Protein AF-A0A0L7LNI3-F1 (afdb_monomer_lite)

Sequence (157 aa):
MYLERPRLQLHGCYISKTSYLRHGETGFQDQFYRPWFLVQYYRYLRFFPEGLVMMLTTPDEPGVSVGQLKSRNMKPGQGAMIGHYRLRGDKVMIVMKKNNAEKKSTQVGNSRFRSRRREPEPQDREQTFHIVSSVCKSAYLLMRWQVQWTGSKHSTL

Organism: Operophtera brumata (NCBI:txid104452)

Structure (mmCIF, N/CA/C/O backbone):
data_AF-A0A0L7LNI3-F1
#
_entry.id   AF-A0A0L7LNI3-F1
#
loop_
_atom_site.group_PDB
_atom_site.id
_atom_site.type_symbol
_atom_site.label_atom_id
_atom_site.label_alt_id
_atom_site.label_comp_id
_atom_site.labe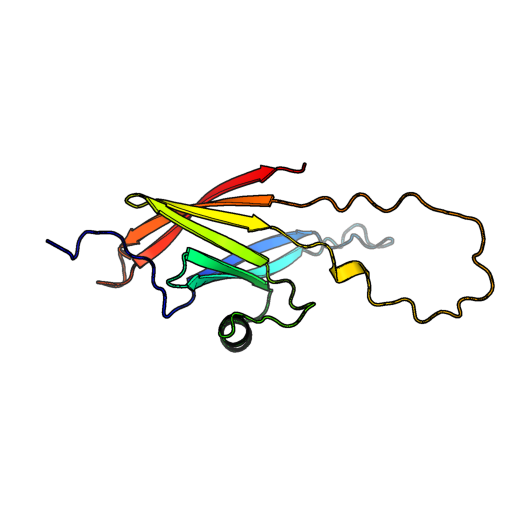l_asym_id
_atom_site.label_entity_id
_atom_site.label_seq_id
_atom_site.pdbx_PDB_ins_code
_atom_site.Cartn_x
_atom_site.Cartn_y
_atom_site.Cartn_z
_atom_site.occupancy
_atom_site.B_iso_or_equiv
_atom_site.auth_seq_id
_atom_site.auth_comp_id
_atom_site.auth_asym_id
_atom_site.auth_atom_id
_atom_site.pdbx_PDB_model_num
ATOM 1 N N . MET A 1 1 ? -17.626 -11.581 25.934 1.00 51.28 1 MET A N 1
ATOM 2 C CA . MET A 1 1 ? -17.410 -12.177 24.593 1.00 51.28 1 MET A CA 1
ATOM 3 C C . MET A 1 1 ? -17.173 -11.082 23.533 1.00 51.28 1 MET A C 1
ATOM 5 O O . MET A 1 1 ? -18.067 -10.737 22.777 1.00 51.28 1 MET A O 1
ATOM 9 N N . TYR A 1 2 ? -15.976 -10.478 23.500 1.00 56.97 2 TYR A N 1
ATOM 10 C CA . TYR A 1 2 ? -15.572 -9.445 22.513 1.00 56.97 2 TYR A CA 1
ATOM 11 C C . TYR A 1 2 ? -14.319 -9.844 21.705 1.00 56.97 2 TYR A C 1
ATOM 13 O O . TYR A 1 2 ? -14.001 -9.198 20.706 1.00 56.97 2 TYR A O 1
ATOM 21 N N . LEU A 1 3 ? -13.628 -10.904 22.141 1.00 57.28 3 LEU A N 1
ATOM 22 C CA . LEU A 1 3 ? -12.372 -11.428 21.587 1.00 57.28 3 LEU A CA 1
ATOM 23 C C . LEU A 1 3 ? -12.564 -12.273 20.316 1.00 57.28 3 LEU A C 1
ATOM 25 O O . LEU A 1 3 ? -11.597 -12.579 19.621 1.00 57.28 3 LEU A O 1
ATOM 29 N N . GLU A 1 4 ? -13.794 -12.683 20.018 1.00 64.62 4 GLU A N 1
ATOM 30 C CA . GLU A 1 4 ? -14.117 -13.526 18.859 1.00 64.62 4 GLU A CA 1
ATOM 31 C C . GLU A 1 4 ? -14.597 -12.727 17.652 1.00 64.62 4 GLU A C 1
ATOM 33 O O . GLU A 1 4 ? -14.584 -13.240 16.538 1.00 64.62 4 GLU A O 1
ATOM 38 N N . ARG A 1 5 ? -14.968 -11.455 17.843 1.00 71.75 5 ARG A N 1
ATOM 39 C CA . ARG A 1 5 ? -15.399 -10.613 16.729 1.00 71.75 5 ARG A CA 1
ATOM 40 C C . ARG A 1 5 ? -14.188 -10.229 15.871 1.00 71.75 5 ARG A C 1
ATOM 42 O O . ARG A 1 5 ? -13.263 -9.632 16.429 1.00 71.75 5 ARG A O 1
ATOM 49 N N . PRO A 1 6 ? -14.196 -10.511 14.558 1.00 76.06 6 PRO A N 1
ATOM 50 C CA . PRO A 1 6 ? -13.141 -10.098 13.639 1.00 76.06 6 PRO A CA 1
ATOM 51 C C . PRO A 1 6 ? -12.988 -8.581 13.615 1.00 76.06 6 PRO A C 1
ATOM 53 O O . PRO A 1 6 ? -13.971 -7.840 13.589 1.00 76.06 6 PRO A O 1
ATOM 56 N N . ARG A 1 7 ? -11.737 -8.112 13.656 1.00 81.50 7 ARG A N 1
ATOM 57 C CA . ARG A 1 7 ? -11.402 -6.683 13.658 1.00 81.50 7 ARG A CA 1
ATOM 58 C C . ARG A 1 7 ? -10.325 -6.391 12.631 1.00 81.50 7 ARG A C 1
ATOM 60 O O . ARG A 1 7 ? -9.339 -7.114 12.526 1.00 81.50 7 ARG A O 1
ATOM 67 N N . LEU A 1 8 ? -10.504 -5.286 11.920 1.00 86.69 8 LEU A N 1
ATOM 68 C CA . LEU A 1 8 ? -9.460 -4.708 11.088 1.00 86.69 8 LEU A CA 1
ATOM 69 C C . LEU A 1 8 ? -8.469 -3.929 11.955 1.00 86.69 8 LEU A C 1
ATOM 71 O O . LEU A 1 8 ? -8.857 -3.203 12.871 1.00 86.69 8 LEU A O 1
ATOM 75 N N . GLN A 1 9 ? -7.185 -4.051 11.639 1.00 86.19 9 GLN A N 1
ATOM 76 C CA . GLN A 1 9 ? -6.133 -3.257 12.251 1.00 86.19 9 GLN A CA 1
ATOM 77 C C . GLN A 1 9 ? -6.054 -1.894 11.554 1.00 86.19 9 GLN A C 1
ATOM 79 O O . GLN A 1 9 ? -5.529 -1.778 10.450 1.00 86.19 9 GLN A O 1
ATOM 84 N N . LEU A 1 10 ? -6.571 -0.860 12.221 1.00 88.94 10 LEU A N 1
ATOM 85 C CA . LEU A 1 10 ? -6.610 0.513 11.697 1.00 88.94 10 LEU A CA 1
ATOM 86 C C . LEU A 1 10 ? -5.302 1.288 11.930 1.00 88.94 10 LEU A C 1
ATOM 88 O O . LEU A 1 10 ? -4.966 2.209 11.194 1.00 88.94 10 LEU A O 1
ATOM 92 N N . HIS A 1 11 ? -4.528 0.898 12.946 1.00 86.69 11 HIS A N 1
ATOM 93 C CA . HIS A 1 11 ? -3.248 1.534 13.288 1.00 86.69 11 HIS A CA 1
ATOM 94 C C . HIS A 1 11 ? -2.043 0.906 12.569 1.00 86.69 11 HIS A C 1
ATOM 96 O O . HIS A 1 11 ? -0.899 1.157 12.939 1.00 86.69 11 HIS A O 1
ATOM 102 N N . GLY A 1 12 ? -2.275 0.060 11.565 1.00 88.50 12 GLY A N 1
ATOM 103 C CA . GLY A 1 12 ? -1.224 -0.684 10.877 1.00 88.50 12 GLY A CA 1
ATOM 104 C C . GLY A 1 12 ? -1.434 -0.770 9.375 1.00 88.50 12 GLY A C 1
ATOM 105 O O . GLY A 1 12 ? -2.341 -0.162 8.813 1.00 88.50 12 GLY A O 1
ATOM 106 N N . CYS A 1 13 ? -0.568 -1.545 8.733 1.00 90.12 13 CYS A N 1
ATOM 107 C CA . CYS A 1 13 ? -0.654 -1.852 7.317 1.00 90.12 13 CYS A CA 1
ATOM 108 C C . CYS A 1 13 ? -0.580 -3.367 7.132 1.00 90.12 13 CYS A C 1
ATOM 110 O O . CYS A 1 13 ? 0.263 -4.034 7.731 1.00 90.12 13 CYS A O 1
ATOM 112 N N . TYR A 1 14 ? -1.478 -3.896 6.311 1.00 92.00 14 TYR A N 1
ATOM 113 C CA . TYR A 1 14 ? -1.440 -5.271 5.848 1.00 92.00 14 TYR A CA 1
ATOM 114 C C . TYR A 1 14 ? -0.505 -5.358 4.652 1.00 92.00 14 TYR A C 1
ATOM 116 O O . TYR A 1 14 ? -0.615 -4.561 3.722 1.00 92.00 14 TYR A O 1
ATOM 124 N N . ILE A 1 15 ? 0.401 -6.329 4.678 1.00 91.88 15 ILE A N 1
ATOM 125 C CA . ILE A 1 15 ? 1.422 -6.513 3.651 1.00 91.88 15 ILE A CA 1
ATOM 126 C C . ILE A 1 15 ? 1.254 -7.911 3.076 1.00 91.88 15 ILE A C 1
ATOM 128 O O . ILE A 1 15 ? 1.299 -8.898 3.806 1.00 91.88 15 ILE A O 1
ATOM 132 N N . SER A 1 16 ? 1.070 -7.987 1.764 1.00 91.25 16 SER A N 1
ATOM 133 C CA . SER A 1 16 ? 1.103 -9.234 1.011 1.00 91.25 16 SER A CA 1
ATOM 134 C C . SER A 1 16 ? 2.323 -9.223 0.102 1.00 91.25 16 SER A C 1
ATOM 136 O O . SER A 1 16 ? 2.448 -8.356 -0.761 1.00 91.25 16 SER A O 1
ATOM 138 N N . LYS A 1 17 ? 3.229 -10.179 0.308 1.00 91.56 17 LYS A N 1
ATOM 139 C CA . LYS A 1 17 ? 4.362 -10.439 -0.583 1.00 91.56 17 LYS A CA 1
ATOM 140 C C . LYS A 1 17 ? 3.908 -11.432 -1.646 1.00 91.56 17 LYS A C 1
ATOM 142 O O . LYS A 1 17 ? 3.387 -12.490 -1.310 1.00 91.56 17 LYS A O 1
ATOM 147 N N . THR A 1 18 ? 4.070 -11.086 -2.916 1.00 90.62 18 THR A N 1
ATOM 148 C CA . THR A 1 18 ? 3.756 -11.969 -4.045 1.00 90.62 18 THR A CA 1
ATOM 149 C C . THR A 1 18 ? 4.955 -12.021 -4.977 1.00 90.62 18 THR A C 1
ATOM 151 O O . THR A 1 18 ? 5.568 -10.993 -5.264 1.00 90.62 18 THR A O 1
ATOM 154 N N . SER A 1 19 ? 5.289 -13.212 -5.458 1.00 93.31 19 SER A N 1
ATOM 155 C CA . SER A 1 19 ? 6.300 -13.406 -6.489 1.00 93.31 19 SER A CA 1
ATOM 156 C C . SER A 1 19 ? 5.747 -14.257 -7.623 1.00 93.31 19 SER A C 1
ATOM 158 O O . SER A 1 19 ? 4.898 -15.122 -7.412 1.00 93.31 19 SER A O 1
ATOM 160 N N . TYR A 1 20 ? 6.207 -13.987 -8.837 1.00 93.19 20 TYR A N 1
ATOM 161 C CA . TYR A 1 20 ? 5.896 -14.785 -10.014 1.00 93.19 20 TYR A CA 1
ATOM 162 C C . TYR A 1 20 ? 7.107 -14.853 -10.936 1.00 93.19 20 TYR A C 1
ATOM 164 O O . TYR A 1 20 ? 7.980 -13.984 -10.924 1.00 93.19 20 TYR A O 1
ATOM 172 N N . LEU A 1 21 ? 7.152 -15.911 -11.736 1.00 94.50 21 LEU A N 1
ATOM 173 C CA . LEU A 1 21 ? 8.156 -16.084 -12.769 1.00 94.50 21 LEU A CA 1
ATOM 174 C C . LEU A 1 21 ? 7.653 -15.454 -14.070 1.00 94.50 21 LEU A C 1
ATOM 176 O O . LEU A 1 21 ? 6.541 -15.735 -14.516 1.00 94.50 21 LEU A O 1
ATOM 180 N N . ARG A 1 22 ? 8.474 -14.596 -14.673 1.00 91.75 22 ARG A N 1
ATOM 181 C CA . ARG A 1 22 ? 8.219 -13.959 -15.967 1.00 91.75 22 ARG A CA 1
ATOM 182 C C . ARG A 1 22 ? 9.292 -14.397 -16.957 1.00 91.75 22 ARG A C 1
ATOM 184 O O . ARG A 1 22 ? 10.477 -14.330 -16.643 1.00 91.75 22 ARG A O 1
ATOM 191 N N . HIS A 1 23 ? 8.891 -14.772 -18.164 1.00 90.38 23 HIS A N 1
ATOM 192 C CA . HIS A 1 23 ? 9.839 -14.965 -19.258 1.00 90.38 23 HIS A CA 1
ATOM 193 C C . HIS A 1 23 ? 10.473 -13.634 -19.669 1.00 90.38 23 HIS A C 1
ATOM 195 O O . HIS A 1 23 ? 9.779 -12.623 -19.809 1.00 90.38 23 HIS A O 1
ATOM 201 N N . GLY A 1 24 ? 11.790 -13.634 -19.845 1.00 86.12 24 GLY A N 1
ATOM 202 C CA . GLY A 1 24 ? 12.487 -12.515 -20.454 1.00 86.12 24 GLY A CA 1
ATOM 203 C C . GLY A 1 24 ? 12.298 -12.471 -21.966 1.00 86.12 24 GLY A C 1
ATOM 204 O O . GLY A 1 24 ? 11.762 -13.396 -22.574 1.00 86.12 24 GLY A O 1
ATOM 205 N N . GLU A 1 25 ? 12.716 -11.361 -22.563 1.00 83.12 25 GLU A N 1
ATOM 206 C CA . GLU A 1 25 ? 12.654 -11.185 -24.011 1.00 83.12 25 GLU A CA 1
ATOM 207 C C . GLU A 1 25 ? 13.667 -12.110 -24.686 1.00 83.12 25 GLU A C 1
ATOM 209 O O . GLU A 1 25 ? 14.825 -12.200 -24.272 1.00 83.12 25 GLU A O 1
ATOM 214 N N . THR A 1 26 ? 13.219 -12.827 -25.714 1.00 79.50 26 THR A N 1
ATOM 215 C CA . THR A 1 26 ? 14.095 -13.658 -26.537 1.00 79.50 26 THR A CA 1
ATOM 216 C C . THR A 1 26 ? 14.952 -12.750 -27.408 1.00 79.50 26 THR A C 1
ATOM 218 O O . THR A 1 26 ? 14.415 -11.925 -28.150 1.00 79.50 26 THR A O 1
ATOM 221 N N . GLY A 1 27 ? 16.275 -12.893 -27.324 1.00 73.56 27 GLY A N 1
ATOM 222 C CA . GLY A 1 27 ? 17.192 -12.150 -28.183 1.00 73.56 27 GLY A CA 1
ATOM 223 C C . GLY A 1 27 ? 16.976 -12.501 -2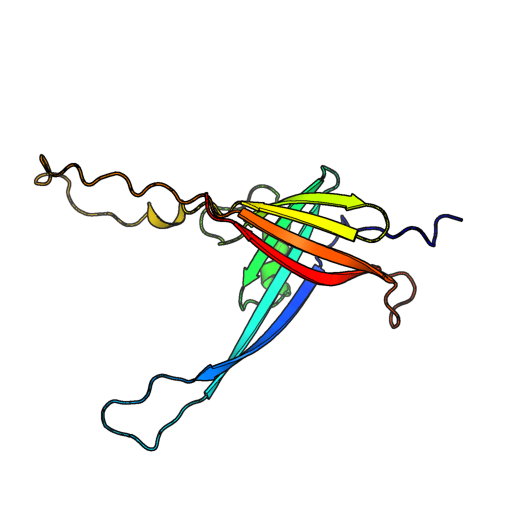9.657 1.00 73.56 27 GLY A C 1
ATOM 224 O O . GLY A 1 27 ? 16.683 -13.644 -29.993 1.00 73.56 27 GLY A O 1
ATOM 225 N N . PHE A 1 28 ? 17.139 -11.522 -30.551 1.00 70.75 28 PHE A N 1
ATOM 226 C CA . PHE A 1 28 ? 16.926 -11.712 -31.994 1.00 70.75 28 PHE A CA 1
ATOM 227 C C . PHE A 1 28 ? 17.914 -12.712 -32.631 1.00 70.75 28 PHE A C 1
ATOM 229 O O . PHE A 1 28 ? 17.598 -13.328 -33.644 1.00 70.75 28 PHE A O 1
ATOM 236 N N . GLN A 1 29 ? 19.103 -12.885 -32.040 1.00 75.88 29 GLN A N 1
ATOM 237 C CA . GLN A 1 29 ? 20.173 -13.744 -32.570 1.00 75.88 29 GLN A CA 1
ATOM 238 C C . GLN A 1 29 ? 20.375 -15.052 -31.791 1.00 75.88 29 GLN A C 1
ATOM 240 O O . GLN A 1 29 ? 20.879 -16.014 -32.363 1.00 75.88 29 GLN A O 1
ATOM 245 N N . ASP A 1 30 ? 19.971 -15.118 -30.519 1.00 77.94 30 ASP A N 1
ATOM 246 C CA . ASP A 1 30 ? 20.219 -16.278 -29.658 1.00 77.94 30 ASP A CA 1
ATOM 247 C C . ASP A 1 30 ? 18.899 -16.968 -29.283 1.00 77.94 30 ASP A C 1
ATOM 249 O O . ASP A 1 30 ? 18.193 -16.563 -28.359 1.00 77.94 30 ASP A O 1
ATOM 253 N N . GLN A 1 31 ? 18.550 -18.014 -30.039 1.00 74.12 31 GLN A N 1
ATOM 254 C CA . GLN A 1 31 ? 17.322 -18.798 -29.843 1.00 74.12 31 GLN A CA 1
ATOM 255 C C . GLN A 1 31 ? 17.392 -19.746 -28.629 1.00 74.12 31 GLN A C 1
ATOM 257 O O . GLN A 1 31 ? 16.361 -20.276 -28.194 1.00 74.12 31 GLN A O 1
ATOM 262 N N . PHE A 1 32 ? 18.591 -19.971 -28.080 1.00 79.94 32 PHE A N 1
ATOM 263 C CA . PHE A 1 32 ? 18.814 -20.851 -26.932 1.00 79.94 32 PHE A CA 1
ATOM 264 C C . PHE A 1 32 ? 18.818 -20.084 -25.608 1.00 79.94 32 PHE A C 1
ATOM 266 O O . PHE A 1 32 ? 18.530 -20.664 -24.559 1.00 79.94 32 PHE A O 1
ATOM 273 N N . TYR A 1 33 ? 19.053 -18.773 -25.644 1.00 82.94 33 TYR A N 1
ATOM 274 C CA . TYR A 1 33 ? 18.961 -17.917 -24.470 1.00 82.94 33 TYR A CA 1
ATOM 275 C C . TYR A 1 33 ? 17.500 -17.632 -24.083 1.00 82.94 33 TYR A C 1
ATOM 277 O O . TYR A 1 33 ? 16.804 -16.817 -24.690 1.00 82.94 33 TYR A O 1
ATOM 285 N N . ARG A 1 34 ? 17.021 -18.318 -23.036 1.00 83.31 34 ARG A N 1
ATOM 286 C CA . ARG A 1 34 ? 15.660 -18.183 -22.484 1.00 83.31 34 ARG A CA 1
ATOM 287 C C . ARG A 1 34 ? 15.706 -17.707 -21.029 1.00 83.31 34 ARG A C 1
ATOM 289 O O . ARG A 1 34 ? 15.540 -18.524 -20.121 1.00 83.31 34 ARG A O 1
ATOM 296 N N . PRO A 1 35 ? 15.957 -16.411 -20.779 1.00 88.62 35 PRO A N 1
ATOM 297 C CA . PRO A 1 35 ? 16.033 -15.885 -19.423 1.00 88.62 35 PRO A CA 1
ATOM 298 C C . PRO A 1 35 ? 14.675 -15.971 -18.714 1.00 88.62 35 PRO A C 1
ATOM 300 O O . PRO A 1 35 ? 13.618 -15.745 -19.309 1.00 88.62 35 PRO A O 1
ATOM 303 N N . TRP A 1 36 ? 14.713 -16.261 -17.416 1.00 90.56 36 TRP A N 1
ATOM 304 C CA . TRP A 1 36 ? 13.559 -16.205 -16.524 1.00 90.56 36 TRP A CA 1
ATOM 305 C C . TRP A 1 36 ? 13.829 -15.192 -15.418 1.00 90.56 36 TRP A C 1
ATOM 307 O O . TRP A 1 36 ? 14.889 -15.203 -14.797 1.00 90.56 36 TRP A O 1
ATOM 317 N N . PHE A 1 37 ? 12.853 -14.332 -15.154 1.00 92.12 37 PHE A N 1
ATOM 318 C CA . PHE A 1 37 ? 12.912 -13.330 -14.102 1.00 92.12 37 PHE A CA 1
ATOM 319 C C . PHE A 1 37 ? 11.985 -13.723 -12.959 1.00 92.12 37 PHE A C 1
ATOM 321 O O . PHE A 1 37 ? 10.784 -13.908 -13.162 1.00 92.12 37 PHE A O 1
ATOM 328 N N . LEU A 1 38 ? 12.527 -13.803 -11.744 1.00 94.31 38 LEU A N 1
ATOM 329 C CA . LEU A 1 38 ? 11.717 -13.860 -10.534 1.00 94.31 38 LEU A CA 1
ATOM 330 C C . LEU A 1 38 ? 11.299 -12.436 -10.166 1.00 94.31 38 LEU A C 1
ATOM 332 O O . LEU A 1 38 ? 12.080 -11.670 -9.605 1.00 94.31 38 LEU A O 1
ATOM 336 N N . VAL A 1 39 ? 10.064 -12.075 -10.496 1.00 93.44 39 VAL A N 1
ATOM 337 C CA . VAL A 1 39 ? 9.499 -10.772 -10.156 1.00 93.44 39 VAL A CA 1
ATOM 338 C C . VAL A 1 39 ? 8.842 -10.875 -8.792 1.00 93.44 39 VAL A C 1
ATOM 340 O O . VAL A 1 39 ? 7.979 -11.723 -8.574 1.00 93.44 39 VAL A O 1
ATOM 343 N N . GLN A 1 40 ? 9.220 -9.988 -7.881 1.00 93.62 40 GLN A N 1
ATOM 344 C CA . GLN A 1 40 ? 8.639 -9.898 -6.549 1.00 93.62 40 GLN A CA 1
ATOM 345 C C . GLN A 1 40 ? 8.056 -8.506 -6.336 1.00 93.62 40 GLN A C 1
ATOM 347 O O . GLN A 1 40 ? 8.683 -7.502 -6.667 1.00 93.62 40 GLN A O 1
ATOM 352 N N . TYR A 1 41 ? 6.862 -8.449 -5.759 1.00 93.19 41 TYR A N 1
ATOM 353 C CA . TYR A 1 41 ? 6.250 -7.199 -5.343 1.00 93.19 41 TYR A CA 1
ATOM 354 C C . TYR A 1 41 ? 5.482 -7.350 -4.036 1.00 93.19 41 TYR A C 1
ATOM 356 O O . TYR A 1 41 ? 5.120 -8.446 -3.595 1.00 93.19 41 TYR A O 1
ATOM 364 N N . TYR A 1 42 ? 5.212 -6.205 -3.429 1.00 93.06 42 TYR A N 1
ATOM 365 C CA . TYR A 1 42 ? 4.446 -6.073 -2.211 1.00 93.06 42 TYR A CA 1
ATOM 366 C C . TYR A 1 42 ? 3.152 -5.317 -2.493 1.00 93.06 42 TYR A C 1
ATOM 368 O O . TYR A 1 42 ? 3.140 -4.278 -3.155 1.00 93.06 42 TYR A O 1
ATOM 376 N N . ARG A 1 43 ? 2.044 -5.841 -1.968 1.00 92.88 43 ARG A N 1
ATOM 377 C CA . ARG A 1 43 ? 0.756 -5.155 -1.925 1.00 92.88 43 ARG A CA 1
ATOM 378 C C . ARG A 1 43 ? 0.461 -4.745 -0.494 1.00 92.88 43 ARG A C 1
ATOM 380 O O . ARG A 1 43 ? 0.278 -5.587 0.384 1.00 92.88 43 ARG A O 1
ATOM 387 N N . TYR A 1 44 ? 0.391 -3.443 -0.292 1.00 92.44 44 TYR A N 1
ATOM 388 C CA . TYR A 1 44 ? 0.127 -2.805 0.982 1.00 92.44 44 TYR A CA 1
ATOM 389 C C . TYR A 1 44 ? -1.333 -2.362 1.043 1.00 92.44 44 TYR A C 1
ATOM 391 O O . TYR A 1 44 ? -1.825 -1.746 0.099 1.00 92.44 44 TYR A O 1
ATOM 399 N N . LEU A 1 45 ? -2.017 -2.651 2.149 1.00 92.69 45 LEU A N 1
ATOM 400 C CA . LEU A 1 45 ? -3.377 -2.198 2.442 1.00 92.69 45 LEU A CA 1
ATOM 401 C C . LEU A 1 45 ? -3.411 -1.501 3.800 1.00 92.69 45 LEU A C 1
ATOM 403 O O . LEU A 1 45 ? -2.991 -2.071 4.808 1.00 92.69 45 LEU A O 1
ATOM 407 N N . ARG A 1 46 ? -3.935 -0.278 3.850 1.00 92.44 46 ARG A N 1
ATOM 408 C CA . ARG A 1 46 ? -4.122 0.463 5.102 1.00 92.44 46 ARG A CA 1
ATOM 409 C C . ARG A 1 46 ? -5.565 0.899 5.258 1.00 92.44 46 ARG A C 1
ATOM 411 O O . ARG A 1 46 ? -6.092 1.585 4.388 1.00 92.44 46 ARG A O 1
ATOM 418 N N . PHE A 1 47 ? -6.165 0.525 6.381 1.00 92.94 47 PHE A N 1
ATOM 419 C CA . PHE A 1 47 ? -7.540 0.864 6.727 1.00 92.94 47 PHE A CA 1
ATOM 420 C C . PHE A 1 47 ? -7.576 2.051 7.685 1.00 92.94 47 PHE A C 1
ATOM 422 O O . PHE A 1 47 ? -6.776 2.129 8.613 1.00 92.94 47 PHE A O 1
ATOM 429 N N . PHE A 1 48 ? -8.539 2.943 7.485 1.00 91.75 48 PHE A N 1
ATOM 430 C CA . PHE A 1 48 ? -8.786 4.103 8.337 1.00 91.75 48 PHE A CA 1
ATOM 431 C C . PHE A 1 48 ? -10.148 3.973 9.034 1.00 91.75 48 PHE A C 1
ATOM 433 O O . PHE A 1 48 ? -11.057 3.343 8.488 1.00 91.75 48 PHE A O 1
ATOM 440 N N . PRO A 1 49 ? -10.333 4.565 10.225 1.00 91.06 49 PRO A N 1
ATOM 441 C CA . PRO A 1 49 ? -11.590 4.472 10.977 1.00 91.06 49 PRO A CA 1
ATOM 442 C C . PRO A 1 49 ? -12.810 5.030 10.228 1.00 91.06 49 PRO A C 1
ATOM 444 O O . PRO A 1 49 ? -13.923 4.577 10.460 1.00 91.06 49 PRO A O 1
ATOM 447 N N . GLU A 1 50 ? -12.604 5.943 9.278 1.00 89.88 50 GLU A N 1
ATOM 448 C CA . GLU A 1 50 ? -13.663 6.556 8.461 1.00 89.88 50 GLU A CA 1
ATOM 449 C C . GLU A 1 50 ? -14.261 5.621 7.390 1.00 89.88 50 GLU A C 1
ATOM 451 O O . GLU A 1 50 ? -15.116 6.033 6.611 1.00 89.88 50 GLU A O 1
ATOM 456 N N . GLY A 1 51 ? -13.796 4.372 7.290 1.00 91.19 51 GLY A N 1
ATOM 457 C CA . GLY A 1 51 ? -14.208 3.468 6.211 1.00 91.19 51 GLY A CA 1
ATOM 458 C C . GLY A 1 51 ? -13.415 3.662 4.914 1.00 91.19 51 GLY A C 1
ATOM 459 O O . GLY A 1 51 ? -13.839 3.195 3.860 1.00 91.19 51 GLY A O 1
ATOM 460 N N . LEU A 1 52 ? -12.265 4.339 4.974 1.00 91.88 52 LEU A N 1
ATOM 461 C CA . LEU A 1 52 ? -11.346 4.511 3.846 1.00 91.88 52 LEU A CA 1
ATOM 462 C C . LEU A 1 52 ? -10.246 3.463 3.849 1.00 91.88 52 LEU A C 1
ATOM 464 O O . LEU A 1 52 ? -9.782 3.023 4.903 1.00 91.88 52 LEU A O 1
ATOM 468 N N . VAL A 1 53 ? -9.792 3.100 2.660 1.00 92.12 53 VAL A N 1
ATOM 469 C CA . VAL A 1 53 ? -8.682 2.175 2.479 1.00 92.12 53 VAL A CA 1
ATOM 470 C C . VAL A 1 53 ? -7.751 2.673 1.386 1.00 92.12 53 VAL A C 1
ATOM 472 O O . VAL A 1 53 ? -8.183 3.184 0.355 1.00 92.12 53 VAL A O 1
ATOM 475 N N . MET A 1 54 ? -6.457 2.532 1.636 1.00 91.50 54 MET A N 1
ATOM 476 C CA . MET A 1 54 ? -5.405 2.847 0.680 1.00 91.50 54 MET A CA 1
ATOM 477 C C . MET A 1 54 ? -4.708 1.563 0.260 1.00 91.50 54 MET A C 1
ATOM 479 O O . MET A 1 54 ? -4.429 0.708 1.104 1.00 91.50 54 MET A O 1
ATOM 483 N N . MET A 1 55 ? -4.413 1.447 -1.033 1.00 91.19 55 MET A N 1
ATOM 484 C CA . MET A 1 55 ? -3.652 0.343 -1.601 1.00 91.19 55 MET A CA 1
ATOM 485 C C . MET A 1 55 ? -2.450 0.866 -2.370 1.00 91.19 55 MET A C 1
ATOM 487 O O . MET A 1 55 ? -2.613 1.684 -3.269 1.00 91.19 55 MET A O 1
ATOM 491 N N . LEU A 1 56 ? -1.274 0.308 -2.098 1.00 90.69 56 LEU A N 1
ATOM 492 C CA . LEU A 1 56 ? -0.068 0.519 -2.895 1.00 90.69 56 LEU A CA 1
ATOM 493 C C . LEU A 1 56 ? 0.479 -0.835 -3.340 1.00 90.69 56 LEU A C 1
ATOM 495 O O . LEU A 1 56 ? 0.594 -1.752 -2.529 1.00 90.69 56 LEU A O 1
ATOM 499 N N . THR A 1 57 ? 0.801 -0.965 -4.624 1.00 90.81 57 THR A N 1
ATOM 500 C CA . THR A 1 57 ? 1.520 -2.129 -5.156 1.00 90.81 57 THR A CA 1
ATOM 501 C C . THR A 1 57 ? 2.870 -1.645 -5.660 1.00 90.81 57 THR A C 1
ATOM 503 O O . THR A 1 57 ? 2.915 -0.878 -6.614 1.00 90.81 57 THR A O 1
ATOM 506 N N . THR A 1 58 ? 3.949 -2.061 -5.006 1.00 90.81 58 THR A N 1
ATOM 507 C CA . THR A 1 58 ? 5.318 -1.650 -5.347 1.00 90.81 58 THR A CA 1
ATOM 508 C C . THR A 1 58 ? 6.293 -2.811 -5.117 1.00 90.81 58 THR A C 1
ATOM 510 O O . THR A 1 58 ? 6.048 -3.632 -4.225 1.00 90.81 58 THR A O 1
ATOM 513 N N . PRO A 1 59 ? 7.379 -2.932 -5.902 1.00 92.44 59 PRO A N 1
ATOM 514 C CA . PRO A 1 59 ? 8.493 -3.820 -5.567 1.00 92.44 59 PRO A CA 1
ATOM 515 C C . PRO A 1 59 ? 9.252 -3.394 -4.299 1.00 92.44 59 PRO A C 1
ATOM 517 O O . PRO A 1 59 ? 9.987 -4.206 -3.743 1.00 92.44 59 PRO A O 1
ATOM 520 N N . ASP A 1 60 ? 9.059 -2.163 -3.819 1.00 92.19 60 ASP A N 1
ATOM 521 C CA . ASP A 1 60 ? 9.801 -1.611 -2.687 1.00 92.19 60 ASP A CA 1
ATOM 522 C C . ASP A 1 60 ? 9.478 -2.316 -1.361 1.00 92.19 60 ASP A C 1
ATOM 524 O O . ASP A 1 60 ? 8.313 -2.531 -0.992 1.00 92.19 60 ASP A O 1
ATOM 528 N N . GLU A 1 61 ? 10.535 -2.604 -0.601 1.00 91.06 61 GLU A N 1
ATOM 529 C CA . GLU A 1 61 ? 10.470 -3.228 0.719 1.00 91.06 61 GLU A CA 1
ATOM 530 C C . GLU A 1 61 ? 9.664 -2.386 1.738 1.00 91.06 61 GLU A C 1
ATOM 532 O O . GLU A 1 61 ? 9.594 -1.151 1.638 1.00 91.06 61 GLU A O 1
ATOM 537 N N . PRO A 1 62 ? 9.080 -3.016 2.779 1.00 90.12 62 PRO A N 1
ATOM 538 C CA . PRO A 1 62 ? 8.178 -2.349 3.722 1.00 90.12 62 PRO A CA 1
ATOM 539 C C . PRO A 1 62 ? 8.748 -1.111 4.413 1.00 90.12 62 PRO A C 1
ATOM 541 O O . PRO A 1 62 ? 7.992 -0.188 4.722 1.00 90.12 62 PRO A O 1
ATOM 544 N N . GLY A 1 63 ? 10.064 -1.074 4.644 1.00 89.62 63 GLY A N 1
ATOM 545 C CA . GLY A 1 63 ? 10.730 0.042 5.321 1.00 89.62 63 GLY A CA 1
ATOM 546 C C . GLY A 1 63 ? 10.511 1.388 4.626 1.00 89.62 63 GLY A C 1
ATOM 547 O O . GLY A 1 63 ? 10.316 2.399 5.299 1.00 89.62 63 GLY A O 1
ATOM 548 N N . VAL A 1 64 ? 10.461 1.395 3.292 1.00 88.88 64 VAL A N 1
ATOM 549 C CA . VAL A 1 64 ? 10.273 2.613 2.487 1.00 88.88 64 VAL A CA 1
ATOM 550 C C . VAL A 1 64 ? 8.786 2.858 2.203 1.00 88.88 64 VAL A C 1
ATOM 552 O O . VAL A 1 64 ? 8.301 3.989 2.281 1.00 88.88 64 VAL A O 1
ATOM 555 N N . SER A 1 65 ? 8.035 1.790 1.939 1.00 89.25 65 SER A N 1
ATOM 556 C CA . SER A 1 65 ? 6.655 1.855 1.439 1.00 89.25 65 SER A CA 1
ATOM 557 C C . SER A 1 65 ? 5.618 2.190 2.512 1.00 89.25 65 SER A C 1
ATOM 559 O O . SER A 1 65 ? 4.679 2.949 2.269 1.00 89.25 65 SER A O 1
ATOM 561 N N . VAL A 1 66 ? 5.777 1.673 3.737 1.00 89.06 66 VAL A N 1
ATOM 562 C CA . VAL A 1 66 ? 4.776 1.852 4.809 1.00 89.06 66 VAL A CA 1
ATOM 563 C C . VAL A 1 66 ? 4.645 3.322 5.221 1.00 89.06 66 VAL A C 1
ATOM 565 O O . VAL A 1 66 ? 3.553 3.774 5.578 1.00 89.06 66 VAL A O 1
ATOM 568 N N . GLY A 1 67 ? 5.738 4.087 5.143 1.00 87.19 67 GLY A N 1
ATOM 569 C CA . GLY A 1 67 ? 5.745 5.524 5.419 1.00 87.19 67 GLY A CA 1
ATOM 570 C C . GLY A 1 67 ? 4.863 6.320 4.456 1.00 87.19 67 GLY A C 1
ATOM 571 O O . GLY A 1 67 ? 4.155 7.228 4.891 1.00 87.19 67 GLY A O 1
ATOM 572 N N . GLN A 1 68 ? 4.836 5.931 3.180 1.00 84.88 68 GLN A N 1
ATOM 573 C CA . GLN A 1 68 ? 4.060 6.610 2.135 1.00 84.88 68 GLN A CA 1
ATOM 574 C C . GLN A 1 68 ? 2.550 6.494 2.372 1.00 84.88 68 GLN A C 1
ATOM 576 O O . GLN A 1 68 ? 1.795 7.407 2.058 1.00 84.88 68 GLN A O 1
ATOM 581 N N . LEU A 1 69 ? 2.121 5.406 3.012 1.00 85.69 69 LEU A N 1
ATOM 582 C CA . LEU A 1 69 ? 0.725 5.159 3.361 1.00 85.69 69 LEU A CA 1
ATOM 583 C C . LEU A 1 69 ? 0.313 5.783 4.701 1.00 85.69 69 LEU A C 1
ATOM 585 O O . LEU A 1 69 ? -0.794 5.535 5.165 1.00 85.69 69 LEU A O 1
ATOM 589 N N . LYS A 1 70 ? 1.179 6.541 5.389 1.00 84.56 70 LYS A N 1
ATOM 590 C CA . LYS A 1 70 ? 0.816 7.188 6.667 1.00 84.56 70 LYS A CA 1
ATOM 591 C C . LYS A 1 70 ? -0.155 8.340 6.498 1.00 84.56 70 LYS A C 1
ATOM 593 O O . LYS A 1 70 ? -1.084 8.458 7.293 1.00 84.56 70 LYS A O 1
ATOM 598 N N . SER A 1 71 ? 0.078 9.172 5.492 1.00 80.25 71 SER A N 1
ATOM 599 C CA . SER A 1 71 ? -0.775 10.313 5.195 1.00 80.25 71 SER A CA 1
ATOM 600 C C . SER A 1 71 ? -1.917 9.889 4.284 1.00 80.25 71 SER A C 1
ATOM 602 O O . SER A 1 71 ? -1.704 9.166 3.315 1.00 80.25 71 SER A O 1
ATOM 604 N N . ARG A 1 72 ? -3.119 10.399 4.560 1.00 75.12 72 ARG A N 1
ATOM 605 C CA . ARG A 1 72 ? -4.271 10.284 3.656 1.00 75.12 72 ARG A CA 1
ATOM 606 C C . ARG A 1 72 ? -4.060 11.074 2.359 1.00 75.12 72 ARG A C 1
ATOM 608 O O . ARG A 1 72 ? -4.584 10.703 1.314 1.00 75.12 72 ARG A O 1
ATOM 615 N N . ASN A 1 73 ? -3.267 12.141 2.435 1.00 69.62 73 ASN A N 1
ATOM 616 C CA . ASN A 1 73 ? -2.918 12.981 1.299 1.00 69.62 73 ASN A CA 1
ATOM 617 C C . ASN A 1 73 ? -1.669 12.401 0.646 1.00 69.62 73 ASN A C 1
ATOM 619 O O . ASN A 1 73 ? -0.544 12.733 1.033 1.00 69.62 73 ASN A O 1
ATOM 623 N N . MET A 1 74 ? -1.873 11.491 -0.302 1.00 67.44 74 MET A N 1
ATOM 624 C CA . MET A 1 74 ? -0.778 10.991 -1.122 1.00 67.44 74 MET A CA 1
ATOM 625 C C . MET A 1 74 ? -0.387 12.010 -2.175 1.00 67.44 74 MET A C 1
ATOM 627 O O . MET A 1 74 ? -1.227 12.736 -2.710 1.00 67.44 74 MET A O 1
ATOM 631 N N . LYS A 1 75 ? 0.909 12.050 -2.477 1.00 67.31 75 LYS A N 1
ATOM 632 C CA . LYS A 1 75 ? 1.403 12.873 -3.573 1.00 67.31 75 LYS A CA 1
ATOM 633 C C . LYS A 1 75 ? 0.883 12.281 -4.893 1.00 67.31 75 LYS A C 1
ATOM 635 O O . LYS A 1 75 ? 0.945 11.058 -5.057 1.00 67.31 75 LYS A O 1
ATOM 640 N N . PRO A 1 76 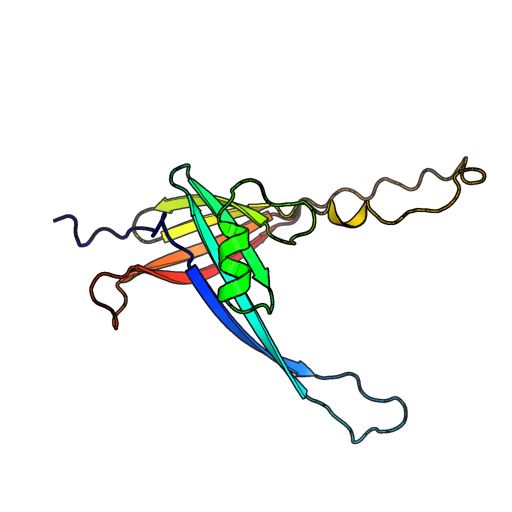? 0.388 13.110 -5.829 1.00 63.72 76 PRO A N 1
ATOM 641 C CA . PRO A 1 76 ? 0.068 12.653 -7.178 1.00 63.72 76 PRO A CA 1
ATOM 642 C C . PRO A 1 76 ? 1.275 11.925 -7.793 1.00 63.72 76 PRO A C 1
ATOM 644 O O . PRO A 1 76 ? 2.402 12.395 -7.643 1.00 63.72 76 PRO A O 1
ATOM 647 N N . GLY A 1 77 ? 1.054 10.780 -8.447 1.00 65.62 77 GLY A N 1
ATOM 648 C CA . GLY A 1 77 ? 2.114 10.005 -9.113 1.00 65.62 77 GLY A CA 1
ATOM 649 C C . GLY A 1 77 ? 2.755 8.882 -8.286 1.00 65.62 77 GLY A C 1
ATOM 650 O O . GLY A 1 77 ? 3.654 8.208 -8.773 1.00 65.62 77 GLY A O 1
ATOM 651 N N . GLN A 1 78 ? 2.320 8.656 -7.041 1.00 70.06 78 GLN A N 1
ATOM 652 C CA . GLN A 1 78 ? 2.803 7.530 -6.224 1.00 70.06 78 GLN A CA 1
ATOM 653 C C . GLN A 1 78 ? 2.093 6.193 -6.527 1.00 70.06 78 GLN A C 1
ATOM 655 O O . GLN A 1 78 ? 2.306 5.222 -5.804 1.00 70.06 78 GLN A O 1
ATOM 660 N N . GLY A 1 79 ? 1.227 6.119 -7.550 1.00 78.12 79 GLY A N 1
ATOM 661 C CA . GLY A 1 79 ? 0.600 4.873 -8.018 1.00 78.12 79 GLY A CA 1
ATOM 662 C C . GLY A 1 79 ? -0.357 4.181 -7.037 1.00 78.12 79 GLY A C 1
ATOM 663 O O . GLY A 1 79 ? -0.889 3.108 -7.333 1.00 78.12 79 GLY A O 1
ATOM 664 N N . ALA A 1 80 ? -0.591 4.760 -5.860 1.00 83.75 80 ALA A N 1
ATOM 665 C CA . ALA A 1 80 ? -1.511 4.208 -4.883 1.00 83.75 80 ALA A CA 1
ATOM 666 C C . ALA A 1 80 ? -2.957 4.589 -5.188 1.00 83.75 80 ALA A C 1
ATOM 668 O O . ALA A 1 80 ? -3.274 5.690 -5.636 1.00 83.75 80 ALA A O 1
ATOM 669 N N . MET A 1 81 ? -3.849 3.664 -4.872 1.00 86.44 81 MET A N 1
ATOM 670 C CA . MET A 1 81 ? -5.280 3.824 -5.043 1.00 86.44 81 MET A CA 1
ATOM 671 C C . MET A 1 81 ? -5.926 4.093 -3.690 1.00 86.44 81 MET A C 1
ATOM 673 O O . MET A 1 81 ? -5.535 3.513 -2.673 1.00 86.44 81 MET A O 1
ATOM 677 N N . ILE A 1 82 ? -6.959 4.928 -3.695 1.00 88.38 82 ILE A N 1
ATOM 678 C CA . ILE A 1 82 ? -7.804 5.189 -2.532 1.00 88.38 82 ILE A CA 1
ATOM 679 C C . ILE A 1 82 ? -9.196 4.638 -2.831 1.00 88.38 82 ILE A C 1
ATOM 681 O O . ILE A 1 82 ? -9.687 4.697 -3.961 1.00 88.38 82 ILE A O 1
ATOM 685 N N . GLY A 1 83 ? -9.823 4.072 -1.814 1.00 90.62 83 GLY A N 1
ATOM 686 C CA . GLY A 1 83 ? -11.165 3.537 -1.902 1.00 90.62 83 GLY A CA 1
ATOM 687 C C . GLY A 1 83 ? -11.856 3.495 -0.553 1.00 90.62 83 GLY A C 1
ATOM 688 O O . GLY A 1 83 ? -11.375 4.034 0.446 1.00 90.62 83 GLY A O 1
ATOM 689 N N . HIS A 1 84 ? -12.990 2.812 -0.533 1.00 93.12 84 HIS A N 1
ATOM 690 C CA . HIS A 1 84 ? -13.790 2.596 0.662 1.00 93.12 84 HIS A CA 1
ATOM 691 C C . HIS A 1 84 ? -13.832 1.116 1.012 1.00 93.12 84 HIS A C 1
ATOM 693 O O . HIS A 1 84 ? -13.757 0.254 0.134 1.00 93.12 84 HIS A O 1
ATOM 699 N N . TYR A 1 85 ? -13.986 0.817 2.297 1.00 93.75 85 TYR A N 1
ATOM 700 C CA . TYR A 1 85 ? -14.193 -0.542 2.764 1.00 93.75 85 TYR A CA 1
ATOM 701 C C . TYR A 1 85 ? -15.406 -0.654 3.680 1.00 93.75 85 TYR A C 1
ATOM 703 O O . TYR A 1 85 ? -15.831 0.302 4.328 1.00 93.75 85 TYR A O 1
ATOM 711 N N . ARG A 1 86 ? -15.942 -1.870 3.767 1.00 92.62 86 ARG A N 1
ATOM 712 C CA . ARG A 1 86 ? -16.966 -2.235 4.740 1.00 92.62 86 ARG A CA 1
ATOM 713 C C . ARG A 1 86 ? -16.697 -3.627 5.288 1.00 92.62 86 ARG A C 1
ATOM 715 O O . 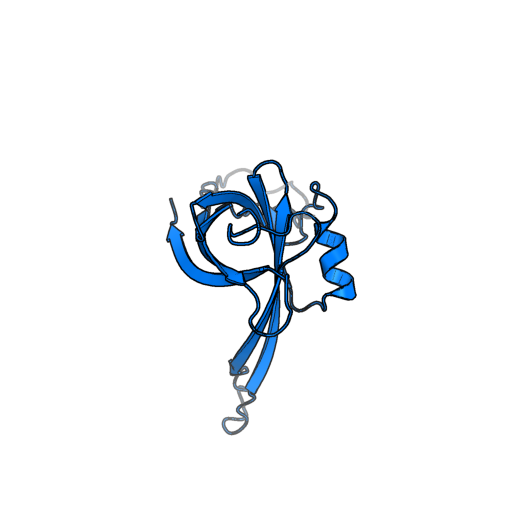ARG A 1 86 ? -16.499 -4.568 4.524 1.00 92.62 86 ARG A O 1
ATOM 722 N N . LEU A 1 87 ? -16.723 -3.747 6.612 1.00 89.50 87 LEU A N 1
ATOM 723 C CA . LEU A 1 87 ? -16.658 -5.026 7.314 1.00 89.50 87 LEU A CA 1
ATOM 724 C C . LEU A 1 87 ? -18.087 -5.532 7.575 1.00 89.50 87 LEU A C 1
ATOM 726 O O . LEU A 1 87 ? -18.925 -4.803 8.114 1.00 89.50 87 LEU A O 1
ATOM 730 N N . ARG A 1 88 ? -18.379 -6.769 7.176 1.00 86.81 88 ARG A N 1
ATOM 731 C CA . ARG A 1 88 ? -19.641 -7.476 7.433 1.00 86.81 88 ARG A CA 1
ATOM 732 C C . ARG A 1 88 ? -19.317 -8.876 7.939 1.00 86.81 88 ARG A C 1
ATOM 734 O O . ARG A 1 88 ? -18.849 -9.710 7.172 1.00 86.81 88 ARG A O 1
ATOM 741 N N . GLY A 1 89 ? -19.565 -9.119 9.227 1.00 85.12 89 GLY A N 1
ATOM 742 C CA . GLY A 1 89 ? -19.103 -10.346 9.875 1.00 85.12 89 GLY A CA 1
ATOM 743 C C . GLY A 1 89 ? -17.581 -10.430 9.788 1.00 85.12 89 GLY A C 1
ATOM 744 O O . GLY A 1 89 ? -16.892 -9.507 10.212 1.00 85.12 89 GLY A O 1
ATOM 745 N N . ASP A 1 90 ? -17.081 -11.499 9.185 1.00 83.69 90 ASP A N 1
ATOM 746 C CA . ASP A 1 90 ? -15.671 -11.768 8.902 1.00 83.69 90 ASP A CA 1
ATOM 747 C C . ASP A 1 90 ? -15.208 -11.290 7.518 1.00 83.69 90 ASP A C 1
ATOM 749 O O . ASP A 1 90 ? -14.017 -11.349 7.226 1.00 83.69 90 ASP A O 1
ATOM 753 N N . LYS A 1 91 ? -16.101 -10.786 6.660 1.00 84.81 91 LYS A N 1
ATOM 754 C CA . LYS A 1 91 ? -15.757 -10.357 5.298 1.00 84.81 91 LYS A CA 1
ATOM 755 C C . LYS A 1 91 ? -15.543 -8.855 5.207 1.00 84.81 91 LYS A C 1
ATOM 757 O O . LYS A 1 91 ? -16.371 -8.051 5.635 1.00 84.81 91 LYS A O 1
ATOM 762 N N . VAL A 1 92 ? -14.445 -8.479 4.570 1.00 89.75 92 VAL A N 1
ATOM 763 C CA . VAL A 1 92 ? -14.077 -7.112 4.219 1.00 89.75 92 VAL A CA 1
ATOM 764 C C . VAL A 1 92 ? -14.282 -6.946 2.727 1.00 89.75 92 VAL A C 1
ATOM 766 O O . VAL A 1 92 ? -13.643 -7.611 1.912 1.00 89.75 92 VAL A O 1
ATOM 769 N N . MET A 1 93 ? -15.182 -6.036 2.388 1.00 90.12 93 MET A N 1
ATOM 770 C CA . MET A 1 93 ? -15.430 -5.602 1.023 1.00 90.12 93 MET A CA 1
ATOM 771 C C . MET A 1 93 ? -14.684 -4.296 0.812 1.00 90.12 93 MET A C 1
ATOM 773 O O . MET A 1 93 ? -14.852 -3.371 1.603 1.00 90.12 93 MET A O 1
ATOM 777 N N . ILE A 1 94 ? -13.879 -4.214 -0.237 1.00 92.44 94 ILE A N 1
ATOM 778 C CA . ILE A 1 94 ? -13.098 -3.036 -0.607 1.00 92.44 94 ILE A CA 1
ATOM 779 C C . ILE A 1 94 ? -13.501 -2.633 -2.023 1.00 92.44 94 ILE A C 1
ATOM 781 O O . ILE A 1 94 ? -13.560 -3.476 -2.919 1.00 92.44 94 ILE A O 1
ATOM 785 N N . VAL A 1 95 ? -13.768 -1.346 -2.222 1.00 90.69 95 VAL A N 1
ATOM 786 C CA . VAL A 1 95 ? -14.077 -0.753 -3.525 1.00 90.69 95 VAL A CA 1
ATOM 787 C C . VAL A 1 95 ? -13.096 0.377 -3.775 1.00 90.69 95 VAL A C 1
ATOM 789 O O . VAL A 1 95 ? -13.086 1.364 -3.041 1.00 90.69 95 VAL A O 1
ATOM 792 N N . MET A 1 96 ? -12.268 0.222 -4.802 1.00 86.94 96 MET A N 1
ATOM 793 C CA . MET A 1 96 ? -11.214 1.171 -5.167 1.00 86.94 96 MET A CA 1
ATOM 794 C C . MET A 1 96 ? -11.505 1.738 -6.546 1.00 86.94 96 MET A C 1
ATOM 796 O O . MET A 1 96 ? -11.892 0.984 -7.439 1.00 86.94 96 MET A O 1
ATOM 800 N N . LYS A 1 97 ? -11.245 3.030 -6.742 1.00 80.00 97 LYS A N 1
ATOM 801 C CA . LYS A 1 97 ? -11.237 3.647 -8.070 1.00 80.00 97 LYS A CA 1
ATOM 802 C C . LYS A 1 97 ? -9.804 3.993 -8.447 1.00 80.00 97 LYS A C 1
ATOM 804 O O . LYS A 1 97 ? -9.105 4.655 -7.681 1.00 80.00 97 LYS A O 1
ATOM 809 N N . LYS A 1 98 ? -9.355 3.548 -9.618 1.00 71.94 98 LYS A N 1
ATOM 810 C CA . LYS A 1 98 ? -8.068 3.969 -10.171 1.00 71.94 98 LYS A CA 1
ATOM 811 C C . LYS A 1 98 ? -8.288 5.219 -11.005 1.00 71.94 98 LYS A C 1
ATOM 813 O O . LYS A 1 98 ? -8.978 5.177 -12.019 1.00 71.94 98 LYS A O 1
ATOM 818 N N . ASN A 1 99 ? -7.695 6.322 -10.563 1.00 63.78 99 ASN A N 1
ATOM 819 C CA . ASN A 1 99 ? -7.697 7.559 -11.324 1.00 63.78 99 ASN A CA 1
ATOM 820 C C . ASN A 1 99 ? -6.559 7.500 -12.355 1.00 63.78 99 ASN A C 1
ATOM 822 O O . ASN A 1 99 ? -5.399 7.346 -11.982 1.00 63.78 99 ASN A O 1
ATOM 826 N N . ASN A 1 100 ? -6.878 7.583 -13.647 1.00 55.91 100 ASN A N 1
ATOM 827 C CA . ASN A 1 100 ? -5.905 7.445 -14.741 1.00 55.91 100 ASN A CA 1
ATOM 828 C C . ASN A 1 100 ? -5.144 8.754 -15.047 1.00 55.91 100 ASN A C 1
ATOM 830 O O . ASN A 1 100 ? -4.457 8.861 -16.064 1.00 55.91 100 ASN A O 1
ATOM 834 N N . ALA A 1 101 ? -5.232 9.742 -14.151 1.00 53.25 101 ALA A N 1
ATOM 835 C CA . ALA A 1 101 ? -4.669 11.081 -14.318 1.00 53.25 101 ALA A CA 1
ATOM 836 C C . ALA A 1 101 ? -3.129 11.137 -14.445 1.00 53.25 101 ALA A C 1
ATOM 838 O O . ALA A 1 101 ? -2.585 12.186 -14.791 1.00 53.25 101 ALA A O 1
ATOM 839 N N . GLU A 1 102 ? -2.410 10.029 -14.236 1.00 50.84 102 GLU A N 1
ATOM 840 C CA . GLU A 1 102 ? -0.943 9.955 -14.369 1.00 50.84 102 GLU A CA 1
ATOM 841 C C . GLU A 1 102 ? -0.427 10.159 -15.810 1.00 50.84 102 GLU A C 1
ATOM 843 O O . GLU A 1 102 ? 0.777 10.285 -16.015 1.00 50.84 102 GLU A O 1
ATOM 848 N N . LYS A 1 103 ? -1.299 10.279 -16.824 1.00 49.97 103 LYS A N 1
ATOM 849 C CA . LYS A 1 103 ? -0.879 10.590 -18.205 1.00 49.97 103 LYS A CA 1
ATOM 850 C C . LYS A 1 103 ? -0.787 12.083 -18.556 1.00 49.97 103 LYS A C 1
ATOM 852 O O . LYS A 1 103 ? -0.432 12.393 -19.691 1.00 49.97 103 LYS A O 1
ATOM 857 N N . LYS A 1 104 ? -1.080 13.025 -17.647 1.00 45.84 104 LYS A N 1
ATOM 858 C CA . LYS A 1 104 ? -1.122 14.467 -17.996 1.00 45.84 104 LYS A CA 1
ATOM 859 C C . LYS A 1 104 ? 0.162 15.279 -17.767 1.00 45.84 104 LYS A C 1
ATOM 861 O O . LYS A 1 104 ? 0.146 16.472 -18.050 1.00 45.84 104 LYS A O 1
ATOM 866 N N . SER A 1 105 ? 1.289 14.698 -17.346 1.00 41.47 105 SER A N 1
ATOM 867 C CA . SER A 1 105 ? 2.504 15.488 -17.057 1.00 41.47 105 SER A CA 1
ATOM 868 C C . SER A 1 105 ? 3.764 15.045 -17.804 1.00 41.47 105 SER A C 1
ATOM 870 O O . SER A 1 105 ? 4.766 14.727 -17.173 1.00 41.47 105 SER A O 1
ATOM 872 N N . THR A 1 106 ? 3.759 15.078 -19.143 1.00 45.72 106 THR A N 1
ATOM 873 C CA . THR A 1 106 ? 4.977 15.390 -19.931 1.00 45.72 106 THR A CA 1
ATOM 874 C C . THR A 1 106 ? 4.617 15.894 -21.340 1.00 45.72 106 THR A C 1
ATOM 876 O O . THR A 1 106 ? 4.779 15.196 -22.333 1.00 45.72 106 THR A O 1
ATOM 879 N N . GLN A 1 107 ? 4.115 17.126 -21.463 1.00 48.09 107 GLN A N 1
ATOM 880 C CA . GLN A 1 107 ? 4.237 17.879 -22.720 1.00 48.09 107 GLN A CA 1
ATOM 881 C C . GLN A 1 107 ? 4.883 19.231 -22.431 1.00 48.09 107 GLN A C 1
ATOM 883 O O . GLN A 1 107 ? 4.221 20.258 -22.326 1.00 48.09 107 GLN A O 1
ATOM 888 N N . VAL A 1 108 ? 6.208 19.218 -22.302 1.00 47.41 108 VAL A N 1
ATOM 889 C CA . VAL A 1 108 ? 7.023 20.407 -22.559 1.00 47.41 108 VAL A CA 1
ATOM 890 C C . VAL A 1 108 ? 7.313 20.385 -24.061 1.00 47.41 108 VAL A C 1
ATOM 892 O O . VAL A 1 108 ? 8.222 19.700 -24.514 1.00 47.41 108 VAL A O 1
ATOM 895 N N . GLY A 1 109 ? 6.471 21.049 -24.853 1.00 44.91 109 GLY A N 1
ATOM 896 C CA . GLY A 1 109 ? 6.607 21.106 -26.309 1.00 44.91 109 GLY A CA 1
ATOM 897 C C . GLY A 1 109 ? 5.758 22.225 -26.908 1.00 44.91 109 GLY A C 1
ATOM 898 O O . GLY A 1 109 ? 4.543 22.102 -27.002 1.00 44.91 109 GLY A O 1
ATOM 899 N N . ASN A 1 110 ? 6.421 23.325 -27.272 1.00 46.72 110 ASN A N 1
ATOM 900 C CA . ASN A 1 110 ? 5.904 24.582 -27.831 1.00 46.72 110 ASN A CA 1
ATOM 901 C C . ASN A 1 110 ? 4.554 24.515 -28.585 1.00 46.72 110 ASN A C 1
ATOM 903 O O . ASN A 1 110 ? 4.443 23.980 -29.690 1.00 46.72 110 ASN A O 1
ATOM 907 N N . SER A 1 111 ? 3.542 25.191 -28.032 1.00 53.69 111 SER A N 1
ATOM 908 C CA . SER A 1 111 ? 2.158 25.236 -28.522 1.00 53.69 111 SER A CA 1
ATOM 909 C C . SER A 1 111 ? 1.902 26.291 -29.615 1.00 53.69 111 SER A C 1
ATOM 911 O O . SER A 1 111 ? 1.084 27.192 -29.426 1.00 53.69 111 SER A O 1
ATOM 913 N N . ARG A 1 112 ? 2.567 26.226 -30.777 1.00 53.25 112 ARG A N 1
ATOM 914 C CA . ARG A 1 112 ? 2.256 27.175 -31.879 1.00 53.25 112 ARG A CA 1
ATOM 915 C C . ARG A 1 112 ? 1.722 26.574 -33.178 1.00 53.25 112 ARG A C 1
ATOM 917 O O . ARG A 1 112 ? 1.310 27.335 -34.039 1.00 53.25 112 ARG A O 1
ATOM 924 N N . PHE A 1 113 ? 1.625 25.247 -33.307 1.00 48.72 113 PHE A N 1
ATOM 925 C CA . PHE A 1 113 ? 1.221 24.617 -34.579 1.00 48.72 113 PHE A CA 1
ATOM 926 C C . PHE A 1 113 ? 0.194 23.475 -34.479 1.00 48.72 113 PHE A C 1
ATOM 928 O O . PHE A 1 113 ? 0.109 22.637 -35.370 1.00 48.72 113 PHE A O 1
ATOM 935 N N . ARG A 1 114 ? -0.638 23.422 -33.431 1.00 47.31 114 ARG A N 1
ATOM 936 C CA . ARG A 1 114 ? -1.748 22.447 -33.357 1.00 47.31 114 ARG A CA 1
ATOM 937 C C . ARG A 1 114 ? -3.096 23.117 -33.117 1.00 47.31 114 ARG A C 1
ATOM 939 O O . ARG A 1 114 ? -3.812 22.791 -32.180 1.00 47.31 114 ARG A O 1
ATOM 946 N N . SER A 1 115 ? -3.456 24.047 -33.997 1.00 50.09 115 SER A N 1
ATOM 947 C CA . SER A 1 115 ? -4.865 24.387 -34.201 1.00 50.09 115 SER A CA 1
ATOM 948 C C . SER A 1 115 ? -5.422 23.472 -35.296 1.00 50.09 115 SER A C 1
ATOM 950 O O . SER A 1 115 ? -4.830 23.383 -36.367 1.00 50.09 115 SER A O 1
ATOM 952 N N . ARG A 1 116 ? -6.551 22.804 -35.012 1.00 48.22 116 ARG A N 1
ATOM 953 C CA . ARG A 1 116 ? -7.366 21.933 -35.899 1.00 48.22 116 ARG A CA 1
ATOM 954 C C . ARG A 1 116 ? -7.029 20.438 -36.039 1.00 48.22 116 ARG A C 1
ATOM 956 O O . ARG A 1 116 ? -7.195 19.855 -37.104 1.00 48.22 116 ARG A O 1
ATOM 963 N N . ARG A 1 117 ? -6.786 19.748 -34.927 1.00 48.34 117 ARG A N 1
ATOM 964 C CA . ARG A 1 117 ? -7.324 18.382 -34.763 1.00 48.34 117 ARG A CA 1
ATOM 965 C C . ARG A 1 117 ? -7.853 18.247 -33.342 1.00 48.34 117 ARG A C 1
ATOM 967 O O . ARG A 1 117 ? -7.074 18.076 -32.414 1.00 48.34 117 ARG A O 1
ATOM 974 N N . ARG A 1 118 ? -9.170 18.398 -33.166 1.00 47.28 118 ARG A N 1
ATOM 975 C CA . ARG A 1 118 ? -9.838 17.901 -31.958 1.00 47.28 118 ARG A CA 1
ATOM 976 C C . ARG A 1 118 ? -9.809 16.382 -32.077 1.00 47.28 118 ARG A C 1
ATOM 978 O O . ARG A 1 118 ? -10.644 15.817 -32.775 1.00 47.28 118 ARG A O 1
ATOM 985 N N . GLU A 1 119 ? -8.789 15.749 -31.506 1.00 45.03 119 GLU A N 1
ATOM 986 C CA . GLU A 1 119 ? -8.907 14.329 -31.187 1.00 45.03 119 GLU A CA 1
ATOM 987 C C . GLU A 1 119 ? -10.033 14.165 -30.160 1.00 45.03 119 GLU A C 1
ATOM 989 O O . GLU A 1 119 ? -10.193 15.042 -29.304 1.00 45.03 119 GLU A O 1
ATOM 994 N N . PRO A 1 120 ? -10.846 13.101 -30.252 1.00 41.19 120 PRO A N 1
ATOM 995 C CA . PRO A 1 120 ? -11.813 12.803 -29.210 1.00 41.19 120 PRO A CA 1
ATOM 996 C C . PRO A 1 120 ? -11.059 12.629 -27.888 1.00 41.19 120 PRO A C 1
ATOM 998 O O . PRO A 1 120 ? -10.097 11.864 -27.823 1.00 41.19 120 PRO A O 1
ATOM 1001 N N . GLU A 1 121 ? -11.478 13.369 -26.856 1.00 46.22 121 GLU A N 1
ATOM 1002 C CA . GLU A 1 121 ? -11.017 13.170 -25.478 1.00 46.22 121 GLU A CA 1
ATOM 1003 C C . GLU A 1 121 ? -11.015 11.660 -25.186 1.00 46.22 121 GLU A C 1
ATOM 1005 O O . GLU A 1 121 ? -12.050 11.013 -25.394 1.00 46.22 121 GLU A O 1
ATOM 1010 N N . PRO A 1 122 ? -9.886 11.059 -24.763 1.00 50.09 122 PRO A N 1
ATOM 1011 C CA . PRO A 1 122 ? -9.900 9.672 -24.347 1.00 50.09 122 PRO A CA 1
ATOM 1012 C C . PRO A 1 122 ? -10.876 9.581 -23.182 1.00 50.09 122 PRO A C 1
ATOM 1014 O O . PRO A 1 122 ? -10.635 10.141 -22.119 1.00 50.09 122 PRO A O 1
ATOM 1017 N N . GLN A 1 123 ? 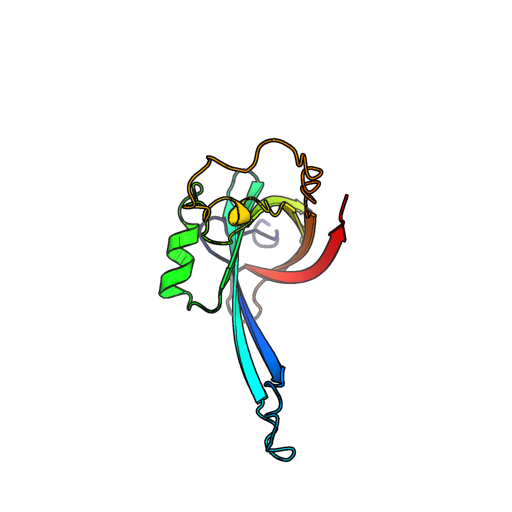-12.003 8.915 -23.425 1.00 44.38 123 GLN A N 1
ATOM 1018 C CA . GLN A 1 123 ? -13.037 8.643 -22.441 1.00 44.38 123 GLN A CA 1
ATOM 1019 C C . GLN A 1 123 ? -12.338 8.021 -21.229 1.00 44.38 123 GLN A C 1
ATOM 1021 O O . GLN A 1 123 ? -11.829 6.899 -21.323 1.00 44.38 123 GLN A O 1
ATOM 1026 N N . ASP A 1 124 ? -12.191 8.800 -20.153 1.00 51.44 124 ASP A N 1
ATOM 1027 C CA . ASP A 1 124 ? -11.480 8.394 -18.946 1.00 51.44 124 ASP A CA 1
ATOM 1028 C C . ASP A 1 124 ? -12.180 7.143 -18.413 1.00 51.44 124 ASP A C 1
ATOM 1030 O O . ASP A 1 124 ? -13.245 7.209 -17.804 1.00 51.44 124 ASP A O 1
ATOM 1034 N N . ARG A 1 125 ? -11.615 5.970 -18.719 1.00 54.19 125 ARG A N 1
ATOM 1035 C CA . ARG A 1 125 ? -12.148 4.686 -18.266 1.00 54.19 125 ARG A CA 1
ATOM 1036 C C . ARG A 1 125 ? -11.945 4.626 -16.757 1.00 54.19 125 ARG A C 1
ATOM 1038 O O . ARG A 1 125 ? -10.865 4.243 -16.300 1.00 54.19 125 ARG A O 1
ATOM 1045 N N . GLU A 1 126 ? -12.951 5.042 -15.990 1.00 61.12 126 GLU A N 1
ATOM 1046 C CA . GLU A 1 126 ? -12.976 4.874 -14.539 1.00 61.12 126 GLU A CA 1
ATOM 1047 C C . GLU A 1 126 ? -12.891 3.376 -14.227 1.00 61.12 126 GLU A C 1
ATOM 1049 O O . GLU A 1 126 ? -13.854 2.621 -14.362 1.00 61.12 126 GLU A O 1
ATOM 1054 N N . GLN A 1 127 ? -11.708 2.920 -13.819 1.00 71.94 127 GLN A N 1
ATOM 1055 C CA . GLN A 1 127 ? -11.501 1.523 -13.476 1.00 71.94 127 GLN A CA 1
ATOM 1056 C C . GLN A 1 127 ? -11.849 1.305 -12.001 1.00 71.94 127 GLN A C 1
ATOM 1058 O O . GLN A 1 127 ? -11.159 1.814 -11.111 1.00 71.94 127 GLN A O 1
ATOM 1063 N N . THR A 1 128 ? -12.907 0.530 -11.739 1.00 75.88 128 THR A N 1
ATOM 1064 C CA . THR A 1 128 ? -13.312 0.159 -10.376 1.00 75.88 128 THR A CA 1
ATOM 1065 C C . THR A 1 128 ? -12.873 -1.272 -10.064 1.00 75.88 128 THR A C 1
ATOM 1067 O O . THR A 1 128 ? -13.072 -2.203 -10.851 1.00 75.88 128 THR A O 1
ATOM 1070 N N . PHE A 1 129 ? -12.261 -1.451 -8.895 1.00 78.69 129 PHE A N 1
ATOM 1071 C CA . PHE A 1 129 ? -11.818 -2.745 -8.388 1.00 78.69 129 PHE A CA 1
ATOM 1072 C C . PHE A 1 129 ? -12.614 -3.118 -7.145 1.00 78.69 129 PHE A C 1
ATOM 1074 O O . PHE A 1 129 ? -12.578 -2.405 -6.139 1.00 78.69 129 PHE A O 1
ATOM 1081 N N . HIS A 1 130 ? -13.286 -4.266 -7.201 1.00 78.62 130 HIS A N 1
ATOM 1082 C CA . HIS A 1 130 ? -13.934 -4.879 -6.050 1.00 78.62 130 HIS A CA 1
ATOM 1083 C C . HIS A 1 130 ? -13.024 -5.963 -5.498 1.00 78.62 130 HIS A C 1
ATOM 1085 O O . HIS A 1 130 ? -12.690 -6.913 -6.205 1.00 78.62 130 HIS A O 1
ATOM 1091 N N . ILE A 1 131 ? -12.630 -5.833 -4.239 1.00 81.25 131 ILE A N 1
ATOM 1092 C CA . ILE A 1 131 ? -11.782 -6.799 -3.548 1.00 81.25 131 ILE A CA 1
ATOM 1093 C C . ILE A 1 131 ? -12.546 -7.335 -2.349 1.00 81.25 131 ILE A C 1
ATOM 1095 O O . ILE A 1 131 ? -13.111 -6.570 -1.567 1.00 81.25 131 ILE A O 1
ATOM 1099 N N . VAL A 1 132 ? -12.542 -8.655 -2.205 1.00 74.75 132 VAL A N 1
ATOM 1100 C CA . VAL A 1 132 ? -13.111 -9.345 -1.053 1.00 74.75 132 VAL A CA 1
ATOM 1101 C C . VAL A 1 132 ? -11.988 -10.026 -0.298 1.00 74.75 132 VAL A C 1
ATOM 1103 O O . VAL A 1 132 ? -11.083 -10.637 -0.876 1.00 74.75 132 VAL A O 1
ATOM 1106 N N . SER A 1 133 ? -12.006 -9.882 1.016 1.00 73.25 133 SER A N 1
ATOM 1107 C CA . SER A 1 133 ? -11.063 -10.564 1.888 1.00 73.25 133 SER A CA 1
ATOM 1108 C C . SER A 1 133 ? -11.753 -11.010 3.168 1.00 73.25 133 SER A C 1
ATOM 1110 O O . SER A 1 133 ? -12.668 -10.339 3.635 1.00 73.25 133 SER A O 1
ATOM 1112 N N . SER A 1 134 ? -11.350 -12.142 3.733 1.00 73.25 134 SER A N 1
ATOM 1113 C CA . SER A 1 134 ? -11.811 -12.598 5.045 1.00 73.25 134 SER A CA 1
ATOM 1114 C C . SER A 1 134 ? -10.816 -12.190 6.128 1.00 73.25 134 SER A C 1
ATOM 1116 O O . SER A 1 134 ? -9.608 -12.135 5.897 1.00 73.25 134 SER A O 1
ATOM 1118 N N . VAL A 1 135 ? -11.321 -11.874 7.315 1.00 75.31 135 VAL A N 1
ATOM 1119 C CA . VAL A 1 135 ? -10.525 -11.539 8.494 1.00 75.31 135 VAL A CA 1
ATOM 1120 C C . VAL A 1 135 ? -10.526 -12.744 9.412 1.00 75.31 135 VAL A C 1
ATOM 1122 O O . VAL A 1 135 ? -11.549 -13.087 10.000 1.00 75.31 135 VAL A O 1
ATOM 1125 N N . CYS A 1 136 ? -9.361 -13.357 9.561 1.00 69.38 136 CYS A N 1
ATOM 1126 C CA . CYS A 1 136 ? -9.175 -14.540 10.388 1.00 69.38 136 CYS A CA 1
ATOM 1127 C C . CYS A 1 136 ? -8.181 -14.233 11.511 1.00 69.38 136 CYS A C 1
ATOM 1129 O O . CYS A 1 136 ? -7.342 -13.333 11.398 1.00 69.38 136 CYS A O 1
ATOM 1131 N N . LYS A 1 137 ? -8.257 -14.978 12.616 1.00 60.06 137 LYS A N 1
ATOM 1132 C CA . LYS A 1 137 ? -7.184 -14.952 13.616 1.00 60.06 137 LYS A CA 1
ATOM 1133 C C . LYS A 1 137 ? -5.948 -15.612 13.015 1.00 60.06 137 LYS A C 1
ATOM 1135 O O . LYS A 1 137 ? -6.061 -16.650 12.370 1.00 60.06 137 LYS A O 1
ATOM 1140 N N . SER A 1 138 ? -4.781 -15.018 13.244 1.00 58.03 138 SER A N 1
ATOM 1141 C CA . SER A 1 138 ? -3.520 -15.679 12.928 1.00 58.03 138 SER A CA 1
ATOM 1142 C C . SER A 1 138 ? -3.398 -16.951 13.759 1.00 58.03 138 SER A C 1
ATOM 1144 O O . SER A 1 138 ? -3.486 -16.899 14.986 1.00 58.03 138 SER A O 1
ATOM 1146 N N . ALA A 1 139 ? -3.173 -18.080 13.090 1.00 57.94 139 ALA A N 1
ATOM 1147 C CA . ALA A 1 139 ? -2.907 -19.357 13.748 1.00 57.94 139 ALA A CA 1
ATOM 1148 C C . ALA A 1 139 ? -1.556 -19.362 14.492 1.00 57.94 139 ALA A C 1
ATOM 1150 O O . ALA A 1 139 ? -1.371 -20.138 15.422 1.00 57.94 139 ALA A O 1
ATOM 1151 N N . TYR A 1 140 ? -0.631 -18.474 14.105 1.00 53.47 140 TYR A N 1
ATOM 1152 C CA . TYR A 1 140 ? 0.760 -18.462 14.578 1.00 53.47 140 TYR A CA 1
ATOM 1153 C C . TYR A 1 140 ? 1.071 -17.340 15.577 1.00 53.47 140 TYR A C 1
ATOM 1155 O O . TYR A 1 140 ? 2.032 -17.430 16.333 1.00 53.47 140 TYR A O 1
ATOM 1163 N N . LEU A 1 141 ? 0.281 -16.263 15.583 1.00 55.16 141 LEU A N 1
ATOM 1164 C CA . LEU A 1 141 ? 0.454 -15.119 16.480 1.00 55.16 141 LEU A CA 1
ATOM 1165 C C . LEU A 1 141 ? -0.866 -14.872 17.203 1.00 55.16 141 LEU A C 1
ATOM 1167 O O . LEU A 1 141 ? -1.761 -14.208 16.670 1.00 55.16 141 LEU A O 1
ATOM 1171 N N . LEU A 1 142 ? -0.979 -15.408 18.421 1.00 51.00 142 LEU A N 1
ATOM 1172 C CA . LEU A 1 142 ? -2.112 -15.162 19.310 1.00 51.00 142 LEU A CA 1
ATOM 1173 C C . LEU A 1 142 ? -2.417 -13.650 19.344 1.00 51.00 142 LEU A C 1
ATOM 1175 O O . LEU A 1 142 ? -1.539 -12.828 19.588 1.00 51.00 142 LEU A O 1
ATOM 1179 N N . MET A 1 143 ? -3.676 -13.300 19.058 1.00 52.50 143 MET A N 1
ATOM 1180 C CA . MET A 1 143 ? -4.250 -11.939 19.042 1.00 52.50 143 MET A CA 1
ATOM 1181 C C . MET A 1 143 ? -3.998 -11.036 17.820 1.00 52.50 143 MET A C 1
ATOM 1183 O O . MET A 1 143 ? -4.504 -9.911 17.809 1.00 52.50 143 MET A O 1
ATOM 1187 N N . ARG A 1 144 ? -3.318 -11.484 16.756 1.00 56.22 144 ARG A N 1
ATOM 1188 C CA . ARG A 1 144 ? -3.208 -10.694 15.509 1.00 56.22 144 ARG A CA 1
ATOM 1189 C C . ARG A 1 144 ? -4.212 -11.153 14.452 1.00 56.22 144 ARG A C 1
ATOM 1191 O O . ARG A 1 144 ? -4.257 -12.327 14.098 1.00 56.22 144 ARG A O 1
ATOM 1198 N N . TRP A 1 145 ? -5.009 -10.219 13.936 1.00 60.16 145 TRP A N 1
ATOM 1199 C CA . TRP A 1 145 ? -5.960 -10.471 12.849 1.00 60.16 145 TRP A CA 1
ATOM 1200 C C . TRP A 1 145 ? -5.262 -10.348 11.497 1.00 60.16 145 TRP A C 1
ATOM 1202 O O . TRP A 1 145 ? -4.585 -9.353 11.234 1.00 60.16 145 TRP A O 1
ATOM 1212 N N . GLN A 1 146 ? -5.436 -11.344 10.637 1.00 75.88 146 GLN A N 1
ATOM 1213 C CA . GLN A 1 146 ? -4.908 -11.369 9.277 1.00 75.88 146 GLN A CA 1
ATOM 1214 C C . GLN A 1 146 ? -6.044 -11.201 8.276 1.00 75.88 146 GLN A C 1
ATOM 1216 O O . GLN A 1 146 ? -7.178 -11.603 8.531 1.00 75.88 146 GLN A O 1
ATOM 1221 N N . VAL A 1 147 ? -5.725 -10.595 7.136 1.00 67.31 147 VAL A N 1
ATOM 1222 C CA . VAL A 1 147 ? -6.649 -10.438 6.015 1.00 67.31 147 VAL A CA 1
ATOM 1223 C C . VAL A 1 147 ? -6.227 -11.428 4.939 1.00 67.31 147 VAL A C 1
ATOM 1225 O O . VAL A 1 147 ? -5.121 -11.332 4.409 1.00 67.31 147 VAL A O 1
ATOM 1228 N N . GLN A 1 148 ? -7.101 -12.379 4.634 1.00 72.56 148 GLN A N 1
ATOM 1229 C CA . GLN A 1 148 ? -6.900 -13.361 3.582 1.00 72.56 148 GLN A CA 1
ATOM 1230 C C . GLN A 1 148 ? -7.694 -12.948 2.350 1.00 72.56 148 GLN A C 1
ATOM 1232 O O . GLN A 1 148 ? -8.894 -12.690 2.416 1.00 72.56 148 GLN A O 1
ATOM 1237 N N . TRP A 1 149 ? -7.015 -12.870 1.213 1.00 61.19 149 TRP A N 1
ATOM 1238 C CA . TRP A 1 149 ? -7.631 -12.482 -0.047 1.00 61.19 149 TRP A CA 1
ATOM 1239 C C . TRP A 1 149 ? -8.511 -13.626 -0.566 1.00 61.19 149 TRP A C 1
ATOM 1241 O O . TRP A 1 149 ? -8.025 -14.746 -0.708 1.00 61.19 149 TRP A O 1
ATOM 1251 N N . THR A 1 150 ? -9.796 -13.366 -0.820 1.00 62.81 150 THR A N 1
ATOM 1252 C CA . THR A 1 150 ? -10.757 -14.407 -1.236 1.00 62.81 150 THR A CA 1
ATOM 1253 C C . THR A 1 150 ? -11.265 -14.221 -2.664 1.00 62.81 150 THR A C 1
ATOM 1255 O O . THR A 1 150 ? -11.754 -15.177 -3.257 1.00 62.81 150 THR A O 1
ATOM 1258 N N . GLY A 1 151 ? -11.108 -13.031 -3.254 1.00 57.69 151 GLY A N 1
ATOM 1259 C CA . GLY A 1 151 ? -11.352 -12.809 -4.679 1.00 57.69 151 GLY A CA 1
ATOM 1260 C C . GLY A 1 151 ? -11.396 -11.335 -5.077 1.00 57.69 151 GLY A C 1
ATOM 1261 O O . GLY A 1 151 ? -11.494 -10.443 -4.229 1.00 57.69 151 GLY A O 1
ATOM 1262 N N . SER A 1 152 ? -11.372 -11.075 -6.385 1.00 68.88 152 SER A N 1
ATOM 1263 C CA . SER A 1 152 ? -11.683 -9.760 -6.946 1.00 68.88 152 SER A CA 1
ATOM 1264 C C . SER A 1 152 ? -12.600 -9.849 -8.157 1.00 68.88 152 SER A C 1
ATOM 1266 O O . SER A 1 152 ? -12.622 -10.843 -8.880 1.00 68.88 152 SER A O 1
ATOM 1268 N N . LYS A 1 153 ? -13.362 -8.778 -8.380 1.00 62.41 153 LYS A N 1
ATOM 1269 C CA . LYS A 1 153 ? -14.080 -8.522 -9.629 1.00 62.41 153 LYS A CA 1
ATOM 1270 C C . LYS A 1 153 ? -13.645 -7.162 -10.159 1.00 62.41 153 LYS A C 1
ATOM 1272 O O . LYS A 1 153 ? -13.537 -6.200 -9.398 1.00 62.41 153 LYS A O 1
ATOM 1277 N N . HIS A 1 154 ? -13.382 -7.099 -11.454 1.00 55.38 154 HIS A N 1
ATOM 1278 C CA . HIS A 1 154 ? -13.064 -5.867 -12.158 1.00 55.38 154 HIS A CA 1
ATOM 1279 C C . HIS A 1 154 ? -14.246 -5.519 -13.064 1.00 55.38 154 HIS A C 1
ATOM 1281 O O . HIS A 1 154 ? -14.728 -6.375 -13.803 1.00 55.38 154 HIS A O 1
ATOM 1287 N N . SER A 1 155 ? -14.720 -4.279 -12.970 1.00 52.16 155 SER A N 1
ATOM 1288 C CA . SER A 1 155 ? -15.685 -3.695 -13.896 1.00 52.16 155 SER A CA 1
ATOM 1289 C C . SER A 1 155 ? -15.074 -2.468 -14.569 1.00 52.16 155 SER A C 1
ATOM 1291 O O . SER A 1 155 ? -14.324 -1.702 -13.950 1.00 52.16 155 SER A O 1
ATOM 1293 N N . THR A 1 156 ? -15.387 -2.306 -15.848 1.00 50.75 156 THR A N 1
ATOM 1294 C CA . THR A 1 156 ? -15.060 -1.128 -16.655 1.00 50.75 156 THR A CA 1
ATOM 1295 C C . THR A 1 156 ? -16.397 -0.578 -17.126 1.00 50.75 156 THR A C 1
ATOM 1297 O O . THR A 1 156 ? -17.163 -1.332 -17.729 1.00 50.75 156 THR A O 1
ATOM 1300 N N . LEU A 1 157 ? -16.703 0.668 -16.768 1.00 42.59 157 LEU A N 1
ATOM 1301 C CA . LEU A 1 157 ? -17.878 1.391 -17.260 1.00 42.59 157 LEU A CA 1
ATOM 1302 C C . LEU A 1 157 ? -17.504 2.198 -18.505 1.00 42.59 157 LEU A C 1
ATOM 1304 O O . LEU A 1 157 ? -16.337 2.655 -18.569 1.00 42.59 157 LEU A O 1
#

InterPro domains:
  IPR045464 F-box protein Hrt3/FBXO9, C-terminal [PF19270] (1-137)

pLDDT: mean 74.61, std 16.86, range [41.19, 94.5]

Radius of gyration: 20.75 Å; chains: 1; bounding box: 40×48×60 Å

Foldseek 3Di:
DPLPFFDDDQVFKAKDKDWDKDWDDDDPPDNPDIDIDTDIWIWIWHAHPVQKIKIDIGNDDCVPPRVQVPDPDHDPPRRMWMWGWDDDGQKIKTKTWDFPVNPPPDDPDDDDPDDDDPDPDPPRFGKIKIWMWGWDQDPVDPRDIHTHTDDMDIDTD

Secondary structure (DSSP, 8-state):
--SSS----TTS-EEEEEEEEEEPPPPSS-SS---EEEEEEEEEEEE-TTSEEEEEEESS-HHHHHHHTSSSSPPTTS--EEEEEEEETTEEEEEEEE--GGGSS---S--SS--S----------EEEEEEEEEEE-SSSTT-EEEEEEEEEEEE-

=== Feature glossary ===
A reading guide for the features in this record.

Start from the sequence.

  · This is the polypeptide sequence — one letter per residue, N-terminus first. Length ranges from a few dozen residues for small domains to over a thousand for large multi-domain proteins.

Fold it, and you get atomic coordinates and the backbone conformation that goes with them.

  · Structure coordinates are given as an mmCIF _atom_site loop: one row per atom with element, residue name, chain id, sequence number, and x/y/z position in Å. Only the four main-chain atoms per residue are included here; side chains are omitted to keep the record compact.

  · Backbone dihedral angles. Every residue except chain termini has a φ (preceding-C → N → Cα → C) and a ψ (N → Cα → C → next-N). They are reported in degrees following the IUPAC sign convention. Secondary structure is essentially a statement about which (φ, ψ) basin each residue occupies.

  · The SS8 string is DSSP's per-residue secondary-structure call. α-helix (H) means an i→i+4 H-bond ladder; β-strand (E) means the residue participates in a β-sheet; 3₁₀ (G) and π (I) are tighter and wider helices; T/S are turns/bends; '-' is loop.

  · SS3 is a coarse helix/strand/coil call (letters a/b/c) made by the P-SEA algorithm from inter-Cα distances and dihedrals. It is less detailed than DSSP but needs only Cα positions.

Summarize the fold with a handful of shape descriptors and a per-residue structural alphabet.

  · Radius of gyration (Rg) is the root-mean-square distance of Cα atoms from their centroid — a single number for overall size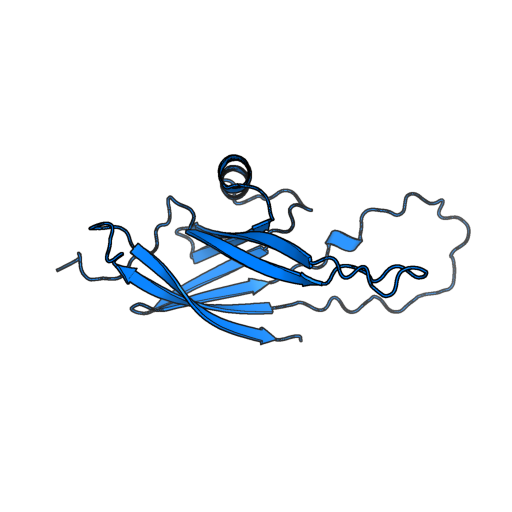 and compactness. A globular domain of N residues has Rg ≈ 2.2·N^0.38 Å; an extended or disordered chain has a much larger Rg. The Cα contact count is the number of residue pairs whose Cα atoms are within 8 Å and are more than four positions apart in sequence — a standard proxy for tertiary packing density. The bounding box is the smallest axis-aligned box enclosing all Cα atoms.

  · The Foldseek 3Di string encodes local tertiary geometry as a 20-letter alphabet — one character per residue — derived from the relative positions of nearby Cα atoms. Unlike the amino-acid sequence, 3Di is a direct function of the 3D structure, so two proteins with the same fold have similar 3Di strings even at low sequence identity.

  · Solvent-accessible surface area (SASA) is the area in Å² traced out by the centre of a 1.4 Å probe sphere (a water molecule) rolled over the protein's van der Waals surface (Shrake–Rupley / Lee–Richards construction). Buried residues have near-zero SASA; fully exposed residues can exceed 200 Å². The total SASA scales roughly with the number of surface residues.

Ask how reliable the model is.

  · pLDDT (predicted Local Distance Difference Test) is AlphaFold's per-residue confidence score, ranging from 0 to 100. Values above 90 indicate high confidence (typically well-packed cores); 70–90 is confident; 50–70 low confidence; below 50 usually means the region is disordered or the prediction is unreliable there. AlphaFold stores pLDDT in the mmCIF B-factor column.

  · B-factor (Debye–Waller factor) reflects atomic displacement in the crystal lattice. It is an experimental observable (units Å²), not a prediction; low values mean the atom is pinned down, high values mean it moves or is heterogeneous across the crystal.

  · Predicted Aligned Error (PAE) is an AlphaFold confidence matrix: entry (i, j) is the expected error in the position of residue j, in ångströms, when the prediction is superimposed on the true structure at residue i. Low PAE within a block of residues means that block is internally rigid and well-predicted; high PAE between two blocks means their relative placement is uncertain even if each block individually is confident.

Place it in context: what it resembles, what it is annotated as, and how it looks.

  · Nearest PDB neighbors are the top structural matches found by Foldseek when searching this structure against the entire Protein Data Bank. Each hit reports a TM-score (0 to 1; >0.5 almost always implies the same fold) and an E-value. These are *structural* homologs — they may share no detectable sequence similarity.

  · Functional annotations link the protein to curated databases. InterPro entries identify conserved domains and families by matching the sequence against member-database signatures (Pfam, PROSITE, CDD, …). Gene Ontology (GO) terms describe molecular function, biological process, and cellular component in a controlled vocabulary. CATH places the structure in a hierarchical fold classification (Class/Architecture/Topology/Homologous-superfamily). The organism is the source species.

  · Three diagnostic plots accompany the record. The Cα contact map visualizes the tertiary structure as a 2D adjacency matrix (8 Å cutoff, sequence-local contacts suppressed). The Ramachandran plot shows the distribution of backbone (φ, ψ) torsions, with points in the α and β basins reflecting secondary structure content. The PAE plot shows AlphaFold's inter-residue confidence as a color matrix.

  · Six rendered views show the 3D structure from the faces of a cube — i.e. along ±x, ±y, ±z. Rendering representation is drawn randomly per protein from cartoon (secondary-structure ribbons), sticks (backbone bonds), or molecular surface; coloring is either N→C rainbow (blue at the N-terminus through red at the C-terminus) or one color per chain.